Protein AF-A0A9Q0UCN8-F1 (afdb_monomer_lite)

Structure (mmCIF, N/CA/C/O backbone):
data_AF-A0A9Q0UCN8-F1
#
_entry.id   AF-A0A9Q0UCN8-F1
#
loop_
_atom_site.group_PDB
_atom_site.id
_atom_site.type_symbol
_atom_site.label_atom_id
_atom_site.label_alt_id
_atom_site.label_comp_id
_atom_site.label_asym_id
_atom_site.label_entity_id
_atom_site.label_seq_id
_atom_site.pdbx_PDB_ins_code
_atom_site.Cartn_x
_atom_site.Cartn_y
_atom_site.Cartn_z
_atom_site.occupancy
_atom_site.B_iso_or_equiv
_atom_site.auth_seq_id
_atom_site.auth_comp_id
_atom_site.auth_asym_id
_atom_site.auth_atom_id
_atom_site.pdbx_PDB_model_num
ATOM 1 N N . MET A 1 1 ? 4.133 -7.698 14.983 1.00 61.50 1 MET A N 1
ATOM 2 C CA . MET A 1 1 ? 4.364 -8.466 13.741 1.00 61.50 1 MET A CA 1
ATOM 3 C C . MET A 1 1 ? 4.421 -7.457 12.599 1.00 61.50 1 MET A C 1
ATOM 5 O O . MET A 1 1 ? 3.590 -6.559 12.597 1.00 61.50 1 MET A O 1
ATOM 9 N N . SER A 1 2 ? 5.420 -7.514 11.719 1.00 83.38 2 SER A N 1
ATOM 10 C CA . SER A 1 2 ? 5.583 -6.567 10.600 1.00 83.38 2 SER A CA 1
ATOM 11 C C . SER A 1 2 ? 5.792 -7.334 9.303 1.00 83.38 2 SER A C 1
ATOM 13 O O . SER A 1 2 ? 6.546 -8.306 9.299 1.00 83.38 2 SER A O 1
ATOM 15 N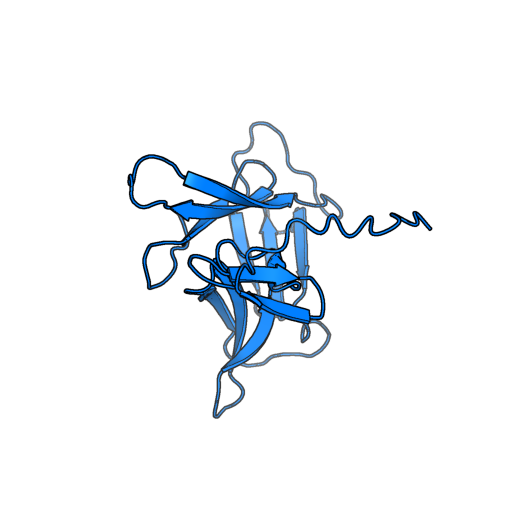 N . LEU A 1 3 ? 5.176 -6.877 8.215 1.00 93.19 3 LEU A N 1
ATOM 16 C CA . LEU A 1 3 ? 5.507 -7.355 6.875 1.00 93.19 3 LEU A CA 1
ATOM 17 C C . LEU A 1 3 ? 6.765 -6.614 6.414 1.00 93.19 3 LEU A C 1
ATOM 19 O O . LEU A 1 3 ? 6.814 -5.388 6.495 1.00 93.19 3 LEU A O 1
ATOM 23 N N . VAL A 1 4 ? 7.790 -7.343 5.983 1.00 95.19 4 VAL A N 1
ATOM 24 C CA . VAL A 1 4 ? 9.088 -6.777 5.595 1.00 95.19 4 VAL A CA 1
ATOM 25 C C . VAL A 1 4 ? 9.362 -7.141 4.143 1.00 95.19 4 VAL A C 1
ATOM 27 O O . VAL A 1 4 ? 9.116 -8.269 3.722 1.00 95.19 4 VAL A O 1
ATOM 30 N N . SER A 1 5 ? 9.845 -6.165 3.384 1.00 96.00 5 SER A N 1
ATOM 31 C CA . SER A 1 5 ? 10.296 -6.355 2.001 1.00 96.00 5 SER A CA 1
ATOM 32 C C . SER A 1 5 ? 11.463 -7.338 1.913 1.00 96.00 5 SER A C 1
ATOM 34 O O . SER A 1 5 ? 12.248 -7.484 2.850 1.00 96.00 5 SER A O 1
ATOM 36 N N . SER A 1 6 ? 11.623 -7.991 0.762 1.00 95.31 6 SER A N 1
ATOM 37 C CA . SER A 1 6 ? 12.688 -8.985 0.555 1.00 95.31 6 SER A CA 1
ATOM 38 C C . SER A 1 6 ? 14.105 -8.405 0.643 1.00 95.31 6 SER A C 1
ATOM 40 O O . SER A 1 6 ? 15.035 -9.138 0.964 1.00 95.31 6 SER A O 1
ATOM 42 N N . ASN A 1 7 ? 14.279 -7.099 0.407 1.00 93.25 7 ASN A N 1
ATOM 43 C CA . ASN A 1 7 ? 15.558 -6.405 0.588 1.00 93.25 7 ASN A CA 1
ATOM 44 C C . ASN A 1 7 ? 15.788 -5.900 2.029 1.00 93.25 7 ASN A C 1
ATOM 46 O O . ASN A 1 7 ? 16.846 -5.345 2.314 1.00 93.25 7 ASN A O 1
ATOM 50 N N . GLY A 1 8 ? 14.815 -6.064 2.934 1.00 92.06 8 GLY A N 1
ATOM 51 C CA . GLY A 1 8 ? 14.898 -5.634 4.334 1.00 92.06 8 GLY A CA 1
ATOM 52 C C . GLY A 1 8 ? 14.842 -4.116 4.561 1.00 92.06 8 GLY A C 1
ATOM 53 O O . GLY A 1 8 ? 14.884 -3.665 5.710 1.00 92.06 8 GLY A O 1
ATOM 54 N N . LEU A 1 9 ? 14.731 -3.314 3.497 1.00 92.31 9 LEU A N 1
ATOM 55 C CA . LEU A 1 9 ? 14.769 -1.852 3.579 1.00 92.31 9 LEU A CA 1
ATOM 56 C C . LEU A 1 9 ? 13.416 -1.254 3.952 1.00 92.31 9 LEU A C 1
ATOM 58 O O . LEU A 1 9 ? 13.365 -0.175 4.532 1.00 92.31 9 LEU A O 1
ATOM 62 N N . TYR A 1 10 ? 12.327 -1.959 3.665 1.00 95.25 10 TYR A N 1
ATOM 63 C CA . TYR A 1 10 ? 10.972 -1.473 3.905 1.00 95.25 10 TYR A CA 1
ATOM 64 C C . TYR A 1 10 ? 10.193 -2.401 4.820 1.00 95.25 10 TYR A C 1
ATOM 66 O O . TYR A 1 10 ? 10.323 -3.627 4.736 1.00 95.25 10 TYR A O 1
ATOM 74 N N . SER A 1 11 ? 9.349 -1.812 5.665 1.00 95.75 11 SER A N 1
ATOM 75 C CA . SER A 1 11 ? 8.402 -2.554 6.495 1.00 95.75 11 SER A CA 1
ATOM 76 C C . SER A 1 11 ? 7.030 -1.890 6.533 1.00 95.75 11 SER A C 1
ATOM 78 O O . SER A 1 11 ? 6.927 -0.667 6.548 1.00 95.75 11 SER A O 1
ATOM 80 N N . MET A 1 12 ? 5.986 -2.707 6.599 1.00 95.88 12 MET A N 1
ATOM 81 C CA . MET A 1 12 ? 4.624 -2.283 6.890 1.00 95.88 12 MET A CA 1
ATOM 82 C C . MET A 1 12 ? 4.320 -2.557 8.359 1.00 95.88 12 MET A C 1
ATOM 84 O O . MET A 1 12 ? 4.646 -3.627 8.893 1.00 95.88 12 MET A O 1
ATOM 88 N N . ARG A 1 13 ? 3.674 -1.591 9.011 1.00 94.94 13 ARG A N 1
ATOM 89 C CA . ARG A 1 13 ? 3.241 -1.698 10.405 1.00 94.94 13 ARG A CA 1
ATOM 90 C C . ARG A 1 13 ? 1.818 -1.211 10.563 1.00 94.94 13 ARG A C 1
ATOM 92 O O . ARG A 1 13 ? 1.347 -0.363 9.809 1.00 94.94 13 ARG A O 1
ATOM 99 N N . LEU A 1 14 ? 1.176 -1.753 11.584 1.00 94.38 14 LEU A N 1
ATOM 100 C CA . LEU A 1 14 ? -0.178 -1.414 11.977 1.00 94.38 14 LEU A CA 1
ATOM 101 C C . LEU A 1 14 ? -0.110 -0.654 13.301 1.00 94.38 14 LEU A C 1
ATOM 103 O O . LEU A 1 14 ? 0.600 -1.062 14.224 1.00 94.38 14 LEU A O 1
ATOM 107 N N . GLY A 1 15 ? -0.781 0.490 13.337 1.00 93.00 15 GLY A N 1
ATOM 108 C CA . GLY A 1 15 ? -0.979 1.316 14.517 1.00 93.00 15 GLY A CA 1
ATOM 109 C C . GLY A 1 15 ? -2.334 1.048 15.166 1.00 93.00 15 GLY A C 1
ATOM 110 O O . GLY A 1 15 ? -2.958 0.013 14.943 1.00 93.00 15 GLY A O 1
ATOM 111 N N . VAL A 1 16 ? -2.793 2.004 15.975 1.00 93.69 16 VAL A N 1
ATOM 112 C CA . VAL A 1 16 ? -4.110 1.921 16.628 1.00 93.69 16 VAL A CA 1
ATOM 113 C C . VAL A 1 16 ? -5.233 1.930 15.593 1.00 93.69 16 VAL A C 1
ATOM 115 O O . VAL A 1 16 ? -6.129 1.105 15.676 1.00 93.69 16 VAL A O 1
ATOM 118 N N . ASP A 1 17 ? -5.142 2.822 14.609 1.00 95.31 17 ASP A N 1
ATOM 119 C CA . ASP A 1 17 ? -6.187 3.130 13.627 1.00 95.31 17 ASP A CA 1
ATOM 120 C C . ASP A 1 17 ? -5.622 3.313 12.205 1.00 95.31 17 ASP A C 1
ATOM 122 O O . ASP A 1 17 ? -6.253 3.928 11.348 1.00 95.31 17 ASP A O 1
ATOM 126 N N . PHE A 1 18 ? -4.401 2.843 11.937 1.00 95.75 18 PHE A N 1
ATOM 127 C CA . PHE A 1 18 ? -3.747 3.069 10.649 1.00 95.75 18 PHE A CA 1
ATOM 128 C C . PHE A 1 18 ? -2.806 1.941 10.241 1.00 95.75 18 PHE A C 1
ATOM 130 O O . PHE A 1 18 ? -2.221 1.255 11.078 1.00 95.75 18 PHE A O 1
ATOM 137 N N . MET A 1 19 ? -2.585 1.831 8.938 1.00 95.75 19 MET A N 1
ATOM 138 C CA . MET A 1 19 ? -1.495 1.077 8.333 1.00 95.75 19 MET A CA 1
ATOM 139 C C . MET A 1 19 ? -0.470 2.058 7.765 1.00 95.75 19 MET A C 1
ATOM 141 O O . MET A 1 19 ? -0.837 3.078 7.190 1.00 95.75 19 MET A O 1
ATOM 145 N N . ALA A 1 20 ? 0.819 1.785 7.937 1.00 96.56 20 ALA A N 1
ATOM 146 C CA . ALA A 1 20 ? 1.869 2.665 7.438 1.00 96.56 20 ALA A CA 1
ATOM 147 C C . ALA A 1 20 ? 3.077 1.892 6.918 1.00 96.56 20 ALA A C 1
ATOM 149 O O . ALA A 1 20 ? 3.396 0.800 7.402 1.00 96.56 20 ALA A O 1
ATOM 150 N N . LEU A 1 21 ? 3.761 2.504 5.954 1.00 97.19 21 LEU A N 1
ATOM 151 C CA . LEU A 1 21 ? 4.987 1.998 5.359 1.00 97.19 21 LEU A CA 1
ATOM 152 C C . LEU A 1 21 ? 6.182 2.819 5.843 1.00 97.19 21 LEU A C 1
ATOM 154 O O . LEU A 1 21 ? 6.132 4.049 5.941 1.00 97.19 21 LEU A O 1
ATOM 158 N N . TYR A 1 22 ? 7.255 2.105 6.166 1.00 95.81 22 TYR A N 1
ATOM 159 C CA . TYR A 1 22 ? 8.463 2.647 6.767 1.00 95.81 22 TYR A CA 1
ATOM 160 C C . TYR A 1 22 ? 9.690 2.242 5.970 1.00 95.81 22 TYR A C 1
ATOM 162 O O . TYR A 1 22 ? 9.806 1.083 5.568 1.00 95.81 22 TYR A O 1
ATOM 170 N N . ALA A 1 23 ? 10.605 3.186 5.778 1.00 94.12 23 ALA A N 1
ATOM 171 C CA . ALA A 1 23 ? 11.920 2.959 5.198 1.00 94.12 23 ALA A CA 1
ATOM 172 C C . ALA A 1 23 ? 12.970 2.921 6.316 1.00 94.12 23 ALA A C 1
ATOM 174 O O . ALA A 1 23 ? 13.006 3.799 7.183 1.00 94.12 23 ALA A O 1
ATOM 175 N N . ASN A 1 24 ? 13.817 1.897 6.291 1.00 88.19 24 ASN A N 1
ATOM 176 C CA . ASN A 1 24 ? 14.995 1.760 7.133 1.00 88.19 24 ASN A CA 1
ATOM 177 C C . ASN A 1 24 ? 16.178 2.409 6.410 1.00 88.19 24 ASN A C 1
ATOM 179 O O . ASN A 1 24 ? 16.634 1.905 5.381 1.00 88.19 24 ASN A O 1
ATOM 183 N N . PHE A 1 25 ? 16.699 3.509 6.948 1.00 75.38 25 PHE A N 1
ATOM 184 C CA . PHE A 1 25 ? 17.928 4.103 6.424 1.00 75.38 25 PHE A CA 1
ATOM 185 C C . PHE A 1 25 ? 19.168 3.393 6.970 1.00 75.38 25 PHE A C 1
ATOM 187 O O . PHE A 1 25 ? 19.104 2.697 7.984 1.00 75.38 25 PHE A O 1
ATOM 194 N N . LYS A 1 26 ? 20.303 3.573 6.278 1.00 64.06 26 LYS A N 1
ATOM 195 C CA . LYS A 1 26 ? 21.571 2.848 6.500 1.00 64.06 26 LYS A CA 1
ATOM 196 C C . LYS A 1 26 ? 22.085 2.880 7.944 1.00 64.06 26 LYS A C 1
ATOM 198 O O . LYS A 1 26 ? 22.806 1.973 8.340 1.00 64.06 26 LYS A O 1
ATOM 203 N N . ASP A 1 27 ? 21.666 3.856 8.740 1.00 64.94 27 ASP A N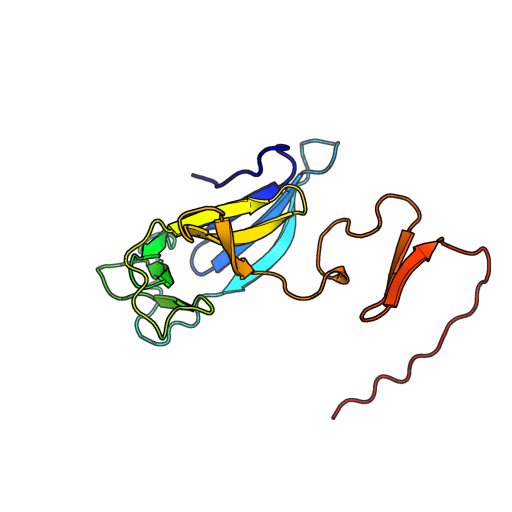 1
ATOM 204 C CA . ASP A 1 27 ? 22.052 3.971 10.148 1.00 64.94 27 ASP A CA 1
ATOM 205 C C . ASP A 1 27 ? 21.361 2.922 11.038 1.00 64.94 27 ASP A C 1
ATOM 207 O O . ASP A 1 27 ? 21.670 2.822 12.226 1.00 64.94 27 ASP A O 1
ATOM 211 N N . GLY A 1 28 ? 20.383 2.177 10.501 1.00 61.19 28 GLY A N 1
ATOM 212 C CA . GLY A 1 28 ? 19.636 1.096 11.159 1.00 61.19 28 GLY A CA 1
ATOM 213 C C . GLY A 1 28 ? 18.745 1.538 12.328 1.00 61.19 28 GLY A C 1
ATOM 214 O O . GLY A 1 28 ? 17.899 0.775 12.786 1.00 61.19 28 GLY A O 1
ATOM 215 N N . LYS A 1 29 ? 18.925 2.773 12.806 1.00 65.62 29 LYS A N 1
ATOM 216 C CA . LYS A 1 29 ? 18.264 3.355 13.979 1.00 65.62 29 LYS A CA 1
ATOM 217 C C . LYS A 1 29 ? 17.066 4.225 13.619 1.00 65.62 29 LYS A C 1
ATOM 219 O O . LYS A 1 29 ? 16.154 4.360 14.429 1.00 65.62 29 LYS A O 1
ATOM 224 N N . THR A 1 30 ? 17.057 4.795 12.416 1.00 75.12 30 THR A N 1
ATOM 225 C CA . THR A 1 30 ? 16.034 5.755 11.994 1.00 75.12 30 THR A CA 1
ATOM 226 C C . THR A 1 30 ? 15.109 5.113 10.975 1.00 75.12 30 THR A C 1
ATOM 228 O O . THR A 1 30 ? 15.533 4.705 9.892 1.00 75.12 30 THR A O 1
ATOM 231 N N . GLN A 1 31 ? 13.834 5.026 11.343 1.00 86.62 31 GLN A N 1
ATOM 232 C CA . GLN A 1 31 ? 12.770 4.503 10.496 1.00 86.62 31 GLN A CA 1
ATOM 233 C C . GLN A 1 31 ? 11.860 5.662 10.128 1.00 86.62 31 GLN A C 1
ATOM 235 O O . GLN A 1 31 ? 11.227 6.249 11.005 1.00 86.62 31 GLN A O 1
ATOM 240 N N . GLN A 1 32 ? 11.803 6.003 8.846 1.00 91.50 32 GLN A N 1
ATOM 241 C CA . GLN A 1 32 ? 10.943 7.082 8.373 1.00 91.50 32 GLN A CA 1
ATOM 242 C C . GLN A 1 32 ? 9.654 6.497 7.825 1.00 91.50 32 GLN A C 1
ATOM 244 O O . GLN A 1 32 ? 9.682 5.656 6.928 1.00 91.50 32 GLN A O 1
ATOM 249 N N . MET A 1 33 ? 8.530 6.966 8.354 1.00 94.44 33 MET A N 1
ATOM 250 C CA . MET A 1 33 ? 7.227 6.754 7.737 1.00 94.44 33 MET A CA 1
ATOM 251 C C . MET A 1 33 ? 7.147 7.609 6.470 1.00 94.44 33 MET A C 1
ATOM 253 O O . MET A 1 33 ? 7.356 8.818 6.548 1.00 94.44 33 MET A O 1
ATOM 257 N N . TYR A 1 34 ? 6.853 6.995 5.327 1.00 95.50 34 TYR A N 1
ATOM 258 C CA . TYR A 1 34 ? 6.660 7.715 4.056 1.00 95.50 34 TYR A CA 1
ATOM 259 C C . TYR A 1 34 ? 5.241 7.587 3.508 1.00 95.50 34 TYR A C 1
ATOM 261 O O . TYR A 1 34 ? 4.838 8.388 2.677 1.00 95.50 34 TYR A O 1
ATOM 269 N N . TRP A 1 35 ? 4.470 6.616 3.992 1.00 97.19 35 TRP A N 1
ATOM 270 C CA . TRP A 1 35 ? 3.074 6.448 3.616 1.00 97.19 35 TRP A CA 1
ATOM 271 C C . TRP A 1 35 ? 2.264 6.002 4.824 1.00 97.19 35 TRP A C 1
ATOM 273 O O . TRP A 1 35 ? 2.731 5.193 5.635 1.00 97.19 35 TRP A O 1
ATOM 283 N N . LYS A 1 36 ? 1.051 6.537 4.951 1.00 96.81 36 LYS A N 1
ATOM 284 C CA . LYS A 1 36 ? 0.111 6.220 6.023 1.00 96.81 36 LYS A CA 1
ATOM 285 C C . LYS A 1 36 ? -1.303 6.233 5.470 1.00 96.81 36 LYS A C 1
ATOM 287 O O . LYS A 1 36 ? -1.741 7.236 4.921 1.00 96.81 36 LYS A O 1
ATOM 292 N N . HIS A 1 37 ? -2.029 5.162 5.742 1.00 97.06 37 HIS A N 1
ATOM 293 C CA . HIS A 1 37 ? -3.456 5.057 5.504 1.00 97.06 37 HIS A CA 1
ATOM 294 C C . HIS A 1 37 ? -4.189 4.888 6.827 1.00 97.06 37 HIS A C 1
ATOM 296 O O . HIS A 1 37 ? -3.950 3.926 7.560 1.00 97.06 37 HIS A O 1
ATOM 302 N N . LYS A 1 38 ? -5.059 5.843 7.148 1.00 97.06 38 LYS A N 1
ATOM 303 C CA . LYS A 1 38 ? -5.899 5.803 8.345 1.00 97.06 38 LYS A CA 1
ATOM 304 C C . LYS A 1 38 ? -7.200 5.065 8.021 1.00 97.06 38 LYS A C 1
ATOM 306 O O . LYS A 1 38 ? -7.769 5.295 6.960 1.00 97.06 38 LYS A O 1
ATOM 311 N N . ALA A 1 39 ? -7.663 4.214 8.932 1.00 96.62 39 ALA A N 1
ATOM 312 C CA . ALA A 1 39 ? -8.954 3.554 8.803 1.00 96.62 39 ALA A CA 1
ATOM 313 C C . ALA A 1 39 ? -10.074 4.596 8.631 1.00 96.62 39 ALA A C 1
ATOM 315 O O . ALA A 1 39 ? -10.086 5.614 9.323 1.00 96.62 39 ALA A O 1
ATOM 316 N N . LEU A 1 40 ? -10.989 4.343 7.691 1.00 96.12 40 LEU A N 1
ATOM 317 C CA . LEU A 1 40 ? -12.106 5.244 7.395 1.00 96.12 40 LEU A CA 1
ATOM 318 C C . LEU A 1 40 ? -13.257 5.127 8.400 1.00 96.12 40 LEU A C 1
ATOM 320 O O . LEU A 1 40 ? -14.082 6.029 8.475 1.00 96.12 40 LEU A O 1
ATOM 324 N N . GLU A 1 41 ? -13.334 4.014 9.132 1.00 94.25 41 GLU A N 1
ATOM 325 C CA . GLU A 1 41 ? -14.355 3.733 10.150 1.00 94.25 41 GLU A CA 1
ATOM 326 C C . GLU A 1 41 ? -15.798 3.731 9.603 1.00 94.25 41 GLU A C 1
ATOM 328 O O . GLU A 1 41 ? -16.770 3.948 10.318 1.00 94.25 41 GLU A O 1
ATOM 333 N N . ALA A 1 42 ? -15.964 3.448 8.304 1.00 90.75 42 ALA A N 1
ATOM 334 C CA . ALA A 1 42 ? -17.245 3.597 7.606 1.00 90.75 42 ALA A CA 1
ATOM 335 C C . ALA A 1 42 ? -18.305 2.539 7.979 1.00 90.75 42 ALA A C 1
ATOM 337 O O . ALA A 1 42 ? -19.502 2.793 7.860 1.00 90.75 42 ALA A O 1
ATOM 338 N N . LYS A 1 43 ? -17.881 1.330 8.372 1.00 89.75 43 LYS A N 1
ATOM 339 C CA . LYS A 1 43 ? -18.775 0.205 8.733 1.00 89.75 43 LYS A CA 1
ATOM 340 C C . LYS A 1 43 ? -18.667 -0.213 10.201 1.00 89.75 43 LYS A C 1
ATOM 342 O O . LYS A 1 43 ? -19.564 -0.880 10.711 1.00 89.75 43 LYS A O 1
ATOM 347 N N . ALA A 1 44 ? -17.565 0.136 10.849 1.00 94.00 44 ALA A N 1
ATOM 348 C CA . ALA A 1 44 ? -17.278 -0.119 12.251 1.00 94.00 44 ALA A CA 1
ATOM 349 C C . ALA A 1 44 ? -16.257 0.917 12.726 1.00 94.00 44 ALA A C 1
ATOM 351 O O . ALA A 1 44 ? -15.423 1.354 11.935 1.00 94.00 44 ALA A O 1
ATOM 352 N N . GLU A 1 45 ? -16.301 1.257 14.009 1.00 94.38 45 GLU A N 1
ATOM 353 C CA . GLU A 1 45 ? -15.400 2.231 14.626 1.00 94.38 45 GLU A CA 1
ATOM 354 C C . GLU A 1 45 ? -14.230 1.533 15.333 1.00 94.38 45 GLU A C 1
ATOM 356 O O . GLU A 1 45 ? -14.362 0.423 15.864 1.00 94.38 45 GLU A O 1
ATOM 361 N N . VAL A 1 46 ? -13.081 2.201 15.356 1.00 94.50 46 VAL A N 1
ATOM 362 C CA . VAL A 1 46 ? -11.926 1.855 16.176 1.00 94.50 46 VAL A CA 1
ATOM 363 C C . VAL A 1 46 ? -12.207 2.324 17.599 1.00 94.50 46 VAL A C 1
ATOM 365 O O . VAL A 1 46 ? -12.207 3.510 17.924 1.00 94.50 46 VAL A O 1
ATOM 368 N N . VAL A 1 47 ? -12.409 1.368 18.495 1.00 93.94 47 VAL A N 1
ATOM 369 C CA . VAL A 1 47 ? -12.701 1.640 19.898 1.00 93.94 47 VAL A CA 1
ATOM 370 C C . VAL A 1 47 ? -11.396 1.823 20.666 1.00 93.94 47 VAL A C 1
ATOM 372 O O . VAL A 1 47 ? -10.533 0.938 20.717 1.00 93.94 47 VAL A O 1
ATOM 375 N N . GLN A 1 48 ? -11.248 2.976 21.314 1.00 91.31 48 GLN A N 1
ATOM 376 C CA . GLN A 1 48 ? -10.070 3.271 22.120 1.00 91.31 48 GLN A CA 1
ATOM 377 C C . GLN A 1 48 ? -9.916 2.262 23.271 1.00 91.31 48 GLN A C 1
ATOM 379 O O . GLN A 1 48 ? -10.871 1.922 23.966 1.00 91.31 48 GLN A O 1
ATOM 384 N N . GLY A 1 49 ? -8.689 1.782 23.487 1.00 90.19 49 GLY A N 1
ATOM 385 C CA . GLY A 1 49 ? -8.373 0.829 24.557 1.00 90.19 49 GLY A CA 1
ATOM 386 C C . GLY A 1 49 ? -8.618 -0.644 24.212 1.00 90.19 49 GLY A C 1
ATOM 387 O O . GLY A 1 49 ? -8.225 -1.505 24.991 1.00 90.19 49 GLY A O 1
ATOM 388 N N . GLN A 1 50 ? -9.177 -0.953 23.037 1.00 90.50 50 GLN A N 1
ATOM 389 C CA . GLN A 1 50 ? -9.445 -2.329 22.583 1.00 90.50 50 GLN A CA 1
ATOM 390 C C . GLN A 1 50 ? -8.302 -2.941 21.749 1.00 90.50 50 GLN A C 1
ATOM 392 O O . GLN A 1 50 ? -8.474 -3.953 21.076 1.00 90.50 50 GLN A O 1
ATOM 397 N N . GLY A 1 51 ? -7.109 -2.343 21.812 1.00 89.56 51 GLY A N 1
ATOM 398 C CA . GLY A 1 51 ? -5.924 -2.795 21.081 1.00 89.56 51 GLY A CA 1
ATOM 399 C C . GLY A 1 51 ? -5.785 -2.192 19.675 1.00 89.56 51 GLY A C 1
ATOM 400 O O . GLY A 1 51 ? -6.616 -1.382 19.264 1.00 89.56 51 GLY A O 1
ATOM 401 N N . PRO A 1 52 ? -4.693 -2.516 18.960 1.00 92.75 52 PRO A N 1
ATOM 402 C CA . PRO A 1 52 ? -4.441 -2.015 17.612 1.00 92.75 52 PRO A CA 1
ATOM 403 C C . PRO A 1 52 ? -5.291 -2.730 16.560 1.00 92.75 52 PRO A C 1
ATOM 405 O O . PRO A 1 52 ? -5.795 -3.827 16.802 1.00 92.75 52 PRO A O 1
ATOM 408 N N . ILE A 1 53 ? -5.381 -2.144 15.365 1.00 95.00 53 ILE A N 1
ATOM 409 C CA . ILE A 1 53 ? -5.956 -2.843 14.216 1.00 95.00 53 ILE A CA 1
ATOM 410 C C . ILE A 1 53 ? -5.047 -3.983 13.724 1.00 95.00 53 ILE A C 1
ATOM 412 O O . ILE A 1 53 ? -3.817 -3.933 13.830 1.00 95.00 53 ILE A O 1
ATOM 416 N N . HIS A 1 54 ? -5.654 -4.986 13.097 1.00 94.81 54 HIS A N 1
ATOM 417 C CA . HIS A 1 54 ? -4.990 -5.979 12.256 1.00 94.81 54 HIS A CA 1
ATOM 418 C C . HIS A 1 54 ? -5.497 -5.895 10.815 1.00 94.81 54 HIS A C 1
ATOM 420 O O . HIS A 1 54 ? -6.656 -5.573 10.559 1.00 94.81 54 HIS A O 1
ATOM 426 N N . ALA A 1 55 ? -4.623 -6.213 9.864 1.00 95.06 55 ALA A N 1
ATOM 427 C CA . ALA A 1 55 ? -4.961 -6.275 8.448 1.00 95.06 55 ALA A CA 1
ATOM 428 C C . ALA A 1 55 ? -5.128 -7.735 8.009 1.00 95.06 55 ALA A C 1
ATOM 430 O O . ALA A 1 55 ? -4.382 -8.609 8.462 1.00 95.06 55 ALA A O 1
ATOM 431 N N . ARG A 1 56 ? -6.092 -8.002 7.128 1.00 95.12 56 ARG A N 1
ATOM 432 C CA . ARG A 1 56 ? -6.347 -9.332 6.567 1.00 95.12 56 ARG A CA 1
ATOM 433 C C . ARG A 1 56 ? -6.618 -9.232 5.076 1.00 95.12 56 ARG A C 1
ATOM 435 O O . ARG A 1 56 ? -7.418 -8.406 4.653 1.00 95.12 56 ARG A O 1
ATOM 442 N N . LEU A 1 57 ? -5.948 -10.084 4.311 1.00 94.12 57 LEU A N 1
ATOM 443 C CA . LEU A 1 57 ? -6.252 -10.289 2.903 1.00 94.12 57 LEU A CA 1
ATOM 444 C C . LEU A 1 57 ? -7.453 -11.230 2.805 1.00 94.12 57 LEU A C 1
ATOM 446 O O . LEU A 1 57 ? -7.382 -12.353 3.306 1.00 94.12 57 LEU A O 1
ATOM 450 N N . GLU A 1 58 ? -8.537 -10.756 2.208 1.00 92.75 58 GLU A N 1
ATOM 451 C CA . GLU A 1 58 ? -9.777 -11.513 2.051 1.00 92.75 58 GLU A CA 1
ATOM 452 C C . GLU A 1 58 ? -9.872 -12.083 0.630 1.00 92.75 58 GLU A C 1
ATOM 454 O O . GLU A 1 58 ? -9.368 -11.501 -0.335 1.00 92.75 58 GLU A O 1
ATOM 459 N N . SER A 1 59 ? -10.486 -13.262 0.501 1.00 88.31 59 SER A N 1
ATOM 460 C CA . SER A 1 59 ? -10.547 -14.021 -0.758 1.00 88.31 59 SER A CA 1
ATOM 461 C C . SER A 1 59 ? -11.385 -13.351 -1.848 1.00 88.31 59 SER A C 1
ATOM 463 O O . SER A 1 59 ? -11.257 -13.687 -3.017 1.00 88.31 59 SER A O 1
ATOM 465 N N . ASP A 1 60 ? -12.248 -12.414 -1.476 1.00 87.31 60 ASP A N 1
ATOM 466 C CA . ASP A 1 60 ? -13.057 -11.593 -2.377 1.00 87.31 60 ASP A CA 1
ATOM 467 C C . ASP A 1 60 ? -12.306 -10.362 -2.920 1.00 87.31 60 ASP A C 1
ATOM 469 O O . ASP A 1 60 ? -12.912 -9.505 -3.557 1.00 87.31 60 ASP A O 1
ATOM 473 N N . GLY A 1 61 ? -10.983 -10.288 -2.734 1.00 91.50 61 GLY A N 1
ATOM 474 C CA . GLY A 1 61 ? -10.142 -9.316 -3.435 1.00 91.50 61 GLY A CA 1
ATOM 475 C C . GLY A 1 61 ? -10.070 -7.962 -2.738 1.00 91.50 61 GLY A C 1
ATOM 476 O O . GLY A 1 61 ? -10.142 -6.918 -3.385 1.00 91.50 61 GLY A O 1
ATOM 477 N N . PHE A 1 62 ? -9.936 -7.953 -1.411 1.00 94.25 62 PHE A N 1
ATOM 478 C CA . PHE A 1 62 ? -9.642 -6.725 -0.679 1.00 94.25 62 PHE A CA 1
ATOM 479 C C . PHE A 1 62 ? -8.715 -6.955 0.513 1.00 94.25 62 PHE A C 1
ATOM 481 O O . PHE A 1 62 ? -8.619 -8.048 1.077 1.00 94.25 62 PHE A O 1
ATOM 488 N N . LEU A 1 63 ? -8.042 -5.882 0.923 1.00 96.06 63 LEU A N 1
ATOM 489 C CA . LEU A 1 63 ? -7.319 -5.822 2.186 1.00 96.06 63 LEU A CA 1
ATOM 490 C C . LEU A 1 63 ? -8.206 -5.133 3.228 1.00 96.06 63 LEU A C 1
ATOM 492 O O . LEU A 1 63 ? -8.452 -3.928 3.167 1.00 96.06 63 LEU A O 1
ATOM 496 N N . GLY A 1 64 ? -8.718 -5.913 4.176 1.00 96.31 64 GLY A N 1
ATOM 497 C CA . GLY A 1 64 ? -9.562 -5.419 5.258 1.00 96.31 64 GLY A CA 1
ATOM 498 C C . GLY A 1 64 ? -8.745 -5.025 6.481 1.00 96.31 64 GLY A C 1
ATOM 499 O O . GLY A 1 64 ? -7.837 -5.756 6.887 1.00 96.31 64 GLY A O 1
ATOM 500 N N . MET A 1 65 ? -9.099 -3.904 7.105 1.00 96.81 65 MET A N 1
ATOM 501 C CA . MET A 1 65 ? -8.621 -3.531 8.437 1.00 96.81 65 MET A CA 1
ATOM 502 C C . MET A 1 65 ? -9.699 -3.851 9.459 1.00 96.81 65 MET A C 1
ATOM 504 O O . MET A 1 65 ? -10.865 -3.520 9.267 1.00 96.81 65 MET A O 1
ATOM 508 N N . TYR A 1 66 ? -9.311 -4.479 10.558 1.00 96.62 66 TYR A N 1
ATOM 509 C CA . TYR A 1 66 ? -10.207 -4.939 11.610 1.00 96.62 66 TYR A CA 1
ATOM 510 C C . TYR A 1 66 ? -9.627 -4.562 12.968 1.00 96.62 66 TYR A C 1
ATOM 512 O O . TYR A 1 66 ? -8.416 -4.446 13.107 1.00 96.62 66 TYR A O 1
ATOM 520 N N . GLN A 1 67 ? -10.480 -4.428 13.977 1.00 94.69 67 GLN A N 1
ATOM 521 C CA . GLN A 1 67 ? -10.044 -4.334 15.371 1.00 94.69 67 GLN A CA 1
ATOM 522 C C . GLN A 1 67 ? -10.810 -5.365 16.200 1.00 94.69 67 GLN A C 1
ATOM 524 O O . GLN A 1 67 ? -10.241 -6.346 16.672 1.00 94.69 67 GLN A O 1
ATOM 529 N N . ILE A 1 68 ? -12.132 -5.193 16.291 1.00 90.12 68 ILE A N 1
ATOM 530 C CA . ILE A 1 68 ? -13.016 -6.040 17.090 1.00 90.12 68 ILE A CA 1
ATOM 531 C C . ILE A 1 68 ? -14.017 -6.737 16.172 1.00 90.12 68 ILE A C 1
ATOM 533 O O . ILE A 1 68 ? -14.691 -6.111 15.357 1.00 90.12 68 ILE A O 1
ATOM 537 N N . GLY A 1 69 ? -14.151 -8.052 16.331 1.00 87.88 69 GLY A N 1
ATOM 538 C CA . GLY A 1 69 ? -15.147 -8.835 15.607 1.00 87.88 69 GLY A CA 1
ATOM 539 C C . GLY A 1 69 ? -14.798 -9.079 14.135 1.00 87.88 69 GLY A C 1
ATOM 540 O O . GLY A 1 69 ? -13.635 -9.245 13.767 1.00 87.88 69 GLY A O 1
ATOM 541 N N . LYS A 1 70 ? -15.841 -9.198 13.304 1.00 91.81 70 LYS A N 1
ATOM 542 C CA . LYS A 1 70 ? -15.742 -9.610 11.891 1.00 91.81 70 LYS A CA 1
ATOM 543 C C . LYS A 1 70 ? -16.054 -8.495 10.895 1.00 91.81 70 LYS A C 1
ATOM 545 O O . LYS A 1 70 ? -15.924 -8.723 9.700 1.00 91.81 70 LYS A O 1
ATOM 550 N N . THR A 1 71 ? -16.479 -7.327 11.365 1.00 94.94 71 THR A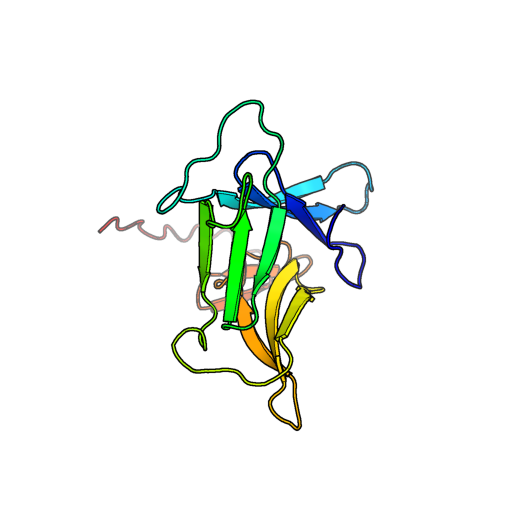 N 1
ATOM 551 C CA . THR A 1 71 ? -16.770 -6.184 10.498 1.00 94.94 71 THR A CA 1
ATOM 552 C C . THR A 1 71 ? -15.492 -5.370 10.322 1.00 94.94 71 THR A C 1
ATOM 554 O O . THR A 1 71 ? -14.877 -5.016 11.330 1.00 94.94 71 THR A O 1
ATOM 557 N N . PRO A 1 72 ? -15.056 -5.087 9.085 1.00 96.38 72 PRO A N 1
ATOM 558 C CA . PRO A 1 72 ? -13.877 -4.264 8.875 1.00 96.38 72 PRO A CA 1
ATOM 559 C C . PRO A 1 72 ? -14.158 -2.807 9.259 1.00 96.38 72 PRO A C 1
ATOM 561 O O . PRO A 1 72 ? -15.215 -2.268 8.927 1.00 96.38 72 PRO A O 1
ATOM 564 N N . VAL A 1 73 ? -13.192 -2.173 9.924 1.00 97.12 73 VAL A N 1
ATOM 565 C CA . VAL A 1 73 ? -13.165 -0.718 10.152 1.00 97.12 73 VAL A CA 1
ATOM 566 C C . VAL A 1 73 ? -12.745 0.030 8.886 1.00 97.12 73 VAL A C 1
ATOM 568 O O . VAL A 1 73 ? -13.070 1.200 8.723 1.00 97.12 73 VAL A O 1
ATOM 571 N N . ASP A 1 74 ? -12.057 -0.642 7.959 1.00 97.12 74 ASP A N 1
ATOM 572 C CA . ASP A 1 74 ? -11.737 -0.101 6.640 1.00 97.12 74 ASP A CA 1
ATOM 573 C C . ASP A 1 74 ? -11.555 -1.204 5.588 1.00 97.12 74 ASP A C 1
ATOM 575 O O . ASP A 1 74 ? -11.186 -2.335 5.916 1.00 97.12 74 ASP A O 1
ATOM 579 N N . ILE A 1 75 ? -11.814 -0.867 4.324 1.00 95.75 75 ILE A N 1
ATOM 580 C CA . ILE A 1 75 ? -11.682 -1.766 3.174 1.00 95.75 75 ILE A CA 1
ATOM 581 C C . ILE A 1 75 ? -10.829 -1.077 2.110 1.00 95.75 75 ILE A C 1
ATOM 583 O O . ILE A 1 75 ? -11.202 -0.026 1.597 1.00 95.75 75 ILE A O 1
ATOM 587 N N . GLN A 1 76 ? -9.725 -1.722 1.736 1.00 95.81 76 GLN A N 1
ATOM 588 C CA . GLN A 1 76 ? -8.902 -1.360 0.585 1.00 95.81 76 GLN A CA 1
ATOM 589 C C . GLN A 1 76 ? -9.209 -2.331 -0.566 1.00 95.81 76 GLN A C 1
ATOM 591 O O . GLN A 1 76 ? -8.670 -3.445 -0.571 1.00 95.81 76 GLN A O 1
ATOM 596 N N . PRO A 1 77 ? -10.111 -1.974 -1.500 1.00 95.00 77 PRO A N 1
ATOM 597 C CA . PRO A 1 77 ? -10.503 -2.867 -2.583 1.00 95.00 77 PRO A CA 1
ATOM 598 C C . PRO A 1 77 ? -9.355 -3.045 -3.578 1.00 95.00 77 PRO A C 1
ATOM 600 O O . PRO A 1 77 ? -8.609 -2.105 -3.858 1.00 95.00 77 PRO A O 1
ATOM 603 N N . PHE A 1 78 ? -9.226 -4.247 -4.132 1.00 95.00 78 PHE A N 1
ATOM 604 C CA . PHE A 1 78 ? -8.353 -4.478 -5.279 1.00 95.00 78 PHE A CA 1
ATOM 605 C C . PHE A 1 78 ? -9.112 -4.134 -6.566 1.00 95.00 78 PHE A C 1
ATOM 607 O O . PHE A 1 78 ? -10.340 -4.014 -6.571 1.00 95.00 78 PHE A O 1
ATOM 614 N N . ASN A 1 79 ? -8.406 -3.973 -7.683 1.00 93.50 79 ASN A N 1
ATOM 615 C CA . ASN A 1 79 ? -9.024 -3.631 -8.968 1.00 93.50 79 ASN A CA 1
ATOM 616 C C . ASN A 1 79 ? -10.033 -4.696 -9.422 1.00 93.50 79 ASN A C 1
ATOM 618 O O . ASN A 1 79 ? -11.035 -4.401 -10.079 1.00 93.50 79 ASN A O 1
ATOM 622 N N . SER A 1 80 ? -9.776 -5.941 -9.049 1.00 87.81 80 SER A N 1
ATOM 623 C CA . SER A 1 80 ? -10.639 -7.085 -9.286 1.00 87.81 80 SER A CA 1
ATOM 624 C C . SER A 1 80 ? -11.813 -7.235 -8.319 1.00 87.81 80 SER A C 1
ATOM 626 O O . SER A 1 80 ? -12.624 -8.115 -8.565 1.00 87.81 80 SER A O 1
ATOM 628 N N . PHE A 1 81 ? -11.959 -6.404 -7.279 1.00 85.12 81 PHE A N 1
ATOM 629 C CA . PHE A 1 81 ? -12.947 -6.581 -6.197 1.00 85.12 81 PHE A CA 1
ATOM 630 C C . PHE A 1 81 ? -14.398 -6.774 -6.687 1.00 85.12 81 PHE A C 1
ATOM 632 O O . PHE A 1 81 ? -15.222 -7.411 -6.038 1.00 85.12 81 PHE A O 1
ATOM 639 N N . HIS A 1 82 ? -14.733 -6.253 -7.871 1.00 83.94 82 HIS A N 1
ATOM 640 C CA . HIS A 1 82 ? -16.051 -6.430 -8.496 1.00 83.94 82 HIS A CA 1
ATOM 641 C C . HIS A 1 82 ? -16.226 -7.755 -9.261 1.00 83.94 82 HIS A C 1
ATOM 643 O O . HIS A 1 82 ? -17.280 -7.989 -9.856 1.00 83.94 82 HIS A O 1
ATOM 649 N N . ARG A 1 83 ? -15.202 -8.606 -9.312 1.00 81.06 83 ARG A N 1
ATOM 650 C CA . ARG A 1 83 ? -15.173 -9.872 -10.046 1.00 81.06 83 ARG A CA 1
ATOM 651 C C . ARG A 1 83 ? -14.737 -10.984 -9.094 1.00 81.06 83 ARG A C 1
ATOM 653 O O . ARG A 1 83 ? -13.764 -10.805 -8.371 1.00 81.06 83 ARG A O 1
ATOM 660 N N . PRO A 1 84 ? -15.394 -12.152 -9.111 1.00 71.56 84 PRO A N 1
ATOM 661 C CA . PRO A 1 84 ? -14.925 -13.281 -8.323 1.00 71.56 84 PRO A CA 1
ATOM 662 C C . PRO A 1 84 ? -13.520 -13.687 -8.784 1.00 71.56 84 PRO A C 1
ATOM 664 O O . PRO A 1 84 ? -13.345 -14.111 -9.929 1.00 71.56 84 PRO A O 1
ATOM 667 N N . ILE A 1 85 ? -12.529 -13.558 -7.902 1.00 71.94 85 ILE A N 1
ATOM 668 C CA . ILE A 1 85 ? -11.230 -14.204 -8.074 1.00 71.94 85 ILE A CA 1
ATOM 669 C C . ILE A 1 85 ? -11.303 -15.552 -7.364 1.00 71.94 85 ILE A C 1
ATOM 671 O O . ILE A 1 85 ? -11.221 -15.623 -6.144 1.00 71.94 85 ILE A O 1
ATOM 675 N N . ASP A 1 86 ? -11.429 -16.629 -8.136 1.00 79.06 86 ASP A N 1
ATOM 676 C CA . ASP A 1 86 ? -11.278 -18.001 -7.630 1.00 79.06 86 ASP A CA 1
ATOM 677 C C . ASP A 1 86 ? -9.827 -18.487 -7.810 1.00 79.06 86 ASP A C 1
ATOM 679 O O . ASP A 1 86 ? -9.541 -19.547 -8.365 1.00 79.06 86 ASP A O 1
ATOM 683 N N . THR A 1 87 ? -8.874 -17.624 -7.453 1.00 86.62 87 THR A N 1
ATOM 684 C CA . THR A 1 87 ? -7.435 -17.860 -7.614 1.00 86.62 87 THR A CA 1
ATOM 685 C C . THR A 1 87 ? -6.662 -17.359 -6.396 1.00 86.62 87 THR A C 1
ATOM 687 O O . THR A 1 87 ? -7.216 -16.763 -5.472 1.00 86.62 87 THR A O 1
ATOM 690 N N . PHE A 1 88 ? -5.362 -17.646 -6.350 1.00 91.69 88 PHE A N 1
ATOM 691 C CA . PHE A 1 88 ? -4.522 -17.239 -5.230 1.00 91.69 88 PHE A CA 1
ATOM 692 C C . PHE A 1 88 ? -4.307 -15.729 -5.216 1.00 91.69 88 PHE A C 1
ATOM 694 O O . PHE A 1 88 ? -3.869 -15.160 -6.214 1.00 91.69 88 PHE A O 1
ATOM 701 N N . LEU A 1 89 ? -4.531 -15.119 -4.052 1.00 93.62 89 LEU A N 1
ATOM 702 C CA . LEU A 1 89 ? -4.174 -13.736 -3.760 1.00 93.62 89 LEU A CA 1
ATOM 703 C C . LEU A 1 89 ? -2.921 -13.691 -2.890 1.00 93.62 89 LEU A C 1
ATOM 705 O O . LEU A 1 89 ? -2.783 -14.448 -1.926 1.00 93.62 89 LEU A O 1
ATOM 709 N N . VAL A 1 90 ? -2.021 -12.765 -3.202 1.00 95.19 90 VAL A N 1
ATOM 710 C CA . VAL A 1 90 ? -0.851 -12.473 -2.374 1.00 95.19 90 VAL A CA 1
ATOM 711 C C . VAL A 1 90 ? -0.701 -10.972 -2.195 1.00 95.19 90 VAL A C 1
ATOM 713 O O . VAL A 1 90 ? -0.856 -10.199 -3.134 1.00 95.19 90 VAL A O 1
ATOM 716 N N . LEU A 1 91 ? -0.376 -10.563 -0.972 1.00 96.25 91 LEU A N 1
ATOM 717 C CA . LEU A 1 91 ? 0.004 -9.197 -0.639 1.00 96.25 91 LEU A CA 1
ATOM 718 C C . LEU A 1 91 ? 1.489 -9.189 -0.271 1.00 96.25 91 LEU A C 1
ATOM 720 O O . LEU A 1 91 ? 1.924 -9.967 0.584 1.00 96.25 91 LEU A O 1
ATOM 724 N N . ARG A 1 92 ? 2.271 -8.316 -0.902 1.00 96.94 92 ARG A N 1
ATOM 725 C CA . ARG A 1 92 ? 3.716 -8.221 -0.697 1.00 96.94 92 ARG A CA 1
ATOM 726 C C . ARG A 1 92 ? 4.149 -6.767 -0.584 1.00 96.94 92 ARG A C 1
ATOM 728 O O . ARG A 1 92 ? 3.668 -5.894 -1.296 1.00 96.94 92 ARG A O 1
ATOM 735 N N . LEU A 1 93 ? 5.091 -6.523 0.323 1.00 97.56 93 LEU A N 1
ATOM 736 C CA . LEU A 1 93 ? 5.850 -5.281 0.340 1.00 97.56 93 LEU A CA 1
ATOM 737 C C . LEU A 1 93 ? 7.048 -5.439 -0.595 1.00 97.56 93 LEU A C 1
ATOM 739 O O . LEU A 1 93 ? 7.944 -6.244 -0.328 1.00 97.56 93 LEU A O 1
ATOM 743 N N . GLU A 1 94 ? 7.029 -4.717 -1.705 1.00 97.38 94 GLU A N 1
ATOM 744 C CA . GLU A 1 94 ? 8.018 -4.847 -2.766 1.00 97.38 94 GLU A CA 1
ATOM 745 C C . GLU A 1 94 ? 9.345 -4.142 -2.425 1.00 97.38 94 GLU A C 1
ATOM 747 O O . GLU A 1 94 ? 9.397 -3.265 -1.554 1.00 97.38 94 GLU A O 1
ATOM 752 N N . PRO A 1 95 ? 10.451 -4.503 -3.105 1.00 95.50 95 PRO A N 1
ATOM 753 C CA . PRO A 1 95 ? 11.751 -3.852 -2.937 1.00 95.50 95 PRO A CA 1
ATOM 754 C C . PRO A 1 95 ? 11.794 -2.364 -3.301 1.00 95.50 95 PRO A C 1
ATOM 756 O O . PRO A 1 95 ? 12.784 -1.719 -2.974 1.00 95.50 95 PRO A O 1
ATOM 759 N N . ASP A 1 96 ? 10.778 -1.830 -3.982 1.00 94.50 96 ASP A N 1
ATOM 760 C CA . ASP A 1 96 ? 10.623 -0.395 -4.269 1.00 94.50 96 ASP A CA 1
ATOM 761 C C . ASP A 1 96 ? 9.974 0.377 -3.098 1.00 94.50 96 ASP A C 1
ATOM 763 O O . ASP A 1 96 ? 9.916 1.608 -3.114 1.00 94.50 96 ASP A O 1
ATOM 767 N N . GLY A 1 97 ? 9.518 -0.340 -2.065 1.00 95.75 97 GLY A N 1
ATOM 768 C CA . GLY A 1 97 ? 8.792 0.203 -0.923 1.00 95.75 97 GLY A CA 1
ATOM 769 C C . GLY A 1 97 ? 7.277 0.255 -1.117 1.00 95.75 97 GLY A C 1
ATOM 770 O O . GLY A 1 97 ? 6.561 0.690 -0.227 1.00 95.75 97 GLY A O 1
ATOM 771 N N . ASN A 1 98 ? 6.727 -0.205 -2.232 1.00 97.81 98 ASN A N 1
ATOM 772 C CA . ASN A 1 98 ? 5.282 -0.193 -2.407 1.00 97.81 98 ASN A CA 1
ATOM 773 C C . ASN A 1 98 ? 4.644 -1.476 -1.856 1.00 97.81 98 ASN A C 1
ATOM 775 O O . ASN A 1 98 ? 5.185 -2.575 -1.994 1.00 97.81 98 ASN A O 1
ATOM 779 N N . LEU A 1 99 ? 3.467 -1.351 -1.250 1.00 97.88 99 LEU A N 1
ATOM 780 C CA . LEU A 1 99 ? 2.648 -2.497 -0.874 1.00 97.88 99 LEU A CA 1
ATOM 781 C C . LEU A 1 99 ? 1.767 -2.864 -2.066 1.00 97.88 99 LEU A C 1
ATOM 783 O O . LEU A 1 99 ? 0.897 -2.081 -2.446 1.00 97.88 99 LEU A O 1
ATOM 787 N N . LYS A 1 100 ? 1.990 -4.045 -2.645 1.00 98.12 100 LYS A N 1
ATOM 788 C CA . LYS A 1 100 ? 1.280 -4.515 -3.835 1.00 98.12 100 LYS A CA 1
ATOM 789 C C . LYS A 1 100 ? 0.514 -5.803 -3.559 1.00 98.12 100 LYS A C 1
ATOM 791 O O . LYS A 1 100 ? 0.971 -6.673 -2.815 1.00 98.12 100 LYS A O 1
ATOM 796 N N . GLY A 1 101 ? -0.670 -5.900 -4.149 1.00 96.75 101 GLY A N 1
ATOM 797 C CA . GLY A 1 101 ? -1.501 -7.097 -4.171 1.00 96.75 101 GLY A CA 1
ATOM 798 C C . GLY A 1 101 ? -1.507 -7.698 -5.569 1.00 96.75 101 GLY A C 1
ATOM 799 O O . GLY A 1 101 ? -1.573 -6.963 -6.554 1.00 96.75 101 GLY A O 1
ATOM 800 N N . TYR A 1 102 ? -1.437 -9.022 -5.647 1.00 96.12 102 TYR A N 1
ATOM 801 C CA . TYR A 1 102 ? -1.429 -9.767 -6.898 1.00 96.12 102 TYR A CA 1
ATOM 802 C C . TYR A 1 102 ? -2.416 -10.924 -6.843 1.00 96.12 102 TYR A C 1
ATOM 804 O O . TYR A 1 102 ? -2.578 -11.545 -5.789 1.00 96.12 102 TYR A O 1
ATOM 812 N N . TYR A 1 103 ? -2.988 -11.265 -7.996 1.00 94.81 103 TYR A N 1
ATOM 813 C CA . TYR A 1 103 ? -3.694 -12.529 -8.190 1.00 94.81 103 TYR A CA 1
ATOM 814 C C . TYR A 1 103 ? -2.950 -13.433 -9.169 1.00 94.81 103 TYR A C 1
ATOM 816 O O . TYR A 1 103 ? -2.234 -12.969 -10.060 1.00 94.81 103 TYR A O 1
ATOM 824 N N . TRP A 1 104 ? -3.119 -14.742 -9.010 1.00 93.81 104 TRP A N 1
ATOM 825 C CA . TRP A 1 104 ? -2.550 -15.723 -9.927 1.00 93.81 104 TRP A CA 1
ATOM 826 C C . TRP A 1 104 ? -3.441 -15.890 -11.161 1.00 93.81 104 TRP A C 1
ATOM 828 O O . TRP A 1 104 ? -4.572 -16.370 -11.055 1.00 93.81 104 TRP A O 1
ATOM 838 N N . ALA A 1 105 ? -2.928 -15.535 -12.339 1.00 91.00 105 ALA A N 1
ATOM 839 C CA . ALA A 1 105 ? -3.612 -15.646 -13.628 1.00 91.00 105 ALA A CA 1
ATOM 840 C C . ALA A 1 105 ? -3.181 -16.905 -14.401 1.00 91.00 105 ALA A C 1
ATOM 842 O O . ALA A 1 105 ? -2.931 -16.850 -15.602 1.00 91.00 105 ALA A O 1
ATOM 843 N N . GLN A 1 106 ? -3.071 -18.043 -13.704 1.00 89.44 106 GLN A N 1
ATOM 844 C CA . GLN A 1 106 ? -2.643 -19.363 -14.211 1.00 89.44 106 GLN A CA 1
ATOM 845 C C . GLN A 1 106 ? -1.176 -19.462 -14.655 1.00 89.44 106 GLN A C 1
ATOM 847 O O . GLN A 1 106 ? -0.535 -20.469 -14.357 1.00 89.44 106 GLN A O 1
ATOM 852 N N . THR A 1 107 ? -0.650 -18.452 -15.347 1.00 93.62 107 THR A N 1
ATOM 853 C CA . THR A 1 107 ? 0.729 -18.421 -15.857 1.00 93.62 107 THR A CA 1
ATOM 854 C C . THR A 1 107 ? 1.603 -17.373 -15.182 1.00 93.62 107 THR A C 1
ATOM 856 O O . THR A 1 107 ? 2.821 -17.522 -15.200 1.00 93.62 107 THR A O 1
ATOM 859 N N . ASP A 1 108 ? 1.007 -16.319 -14.619 1.00 95.44 108 ASP A N 1
ATOM 860 C CA . ASP A 1 108 ? 1.746 -15.205 -14.024 1.00 95.44 108 ASP A CA 1
ATOM 861 C C . ASP A 1 108 ? 0.987 -14.554 -12.855 1.00 95.44 108 ASP A C 1
ATOM 863 O O . ASP A 1 108 ? -0.230 -14.714 -12.712 1.00 95.44 108 ASP A O 1
ATOM 867 N N . TRP A 1 109 ? 1.719 -13.809 -12.026 1.00 95.94 109 TRP A N 1
ATOM 868 C CA . TRP A 1 109 ? 1.169 -12.947 -10.984 1.00 95.94 109 TRP A CA 1
ATOM 869 C C . TRP A 1 109 ? 0.810 -11.586 -11.578 1.00 95.94 109 TRP A C 1
ATOM 871 O O . TRP A 1 109 ? 1.681 -10.827 -12.000 1.00 95.94 109 TRP A O 1
ATOM 881 N N . VAL A 1 110 ? -0.477 -11.250 -11.575 1.00 95.12 110 VAL A N 1
ATOM 882 C CA . VAL A 1 110 ? -0.975 -9.990 -12.136 1.00 95.12 110 VAL A CA 1
ATOM 883 C C . VAL A 1 110 ? -1.209 -8.984 -11.020 1.00 95.12 110 VAL A C 1
ATOM 885 O O . VAL A 1 110 ? -1.840 -9.305 -10.015 1.00 95.12 110 VAL A O 1
ATOM 888 N N . LEU A 1 111 ? -0.689 -7.765 -11.198 1.00 96.62 111 LEU A N 1
ATOM 889 C CA . LEU A 1 111 ? -0.879 -6.660 -10.261 1.00 96.62 111 LEU A CA 1
ATOM 890 C C . LEU A 1 111 ? -2.358 -6.274 -10.175 1.00 96.62 111 LEU A C 1
ATOM 892 O O . LEU A 1 111 ? -2.998 -6.008 -11.191 1.00 96.62 111 LEU A O 1
ATOM 896 N N . ASP A 1 112 ? -2.859 -6.183 -8.952 1.00 95.38 112 ASP A N 1
ATOM 897 C CA . ASP A 1 112 ? -4.277 -5.960 -8.670 1.00 95.38 112 ASP A CA 1
ATOM 898 C C . ASP A 1 112 ? -4.521 -4.852 -7.644 1.00 95.38 112 ASP A C 1
ATOM 900 O O . ASP A 1 112 ? -5.591 -4.255 -7.590 1.00 95.38 112 ASP A O 1
ATOM 904 N N . TYR A 1 113 ? -3.507 -4.539 -6.843 1.00 96.62 113 TYR A N 1
ATOM 905 C CA . TYR A 1 113 ? -3.545 -3.468 -5.860 1.00 96.62 113 TYR A CA 1
ATOM 906 C C . TYR A 1 113 ? -2.159 -2.858 -5.699 1.00 96.62 113 TYR A C 1
ATOM 908 O O . TYR A 1 113 ? -1.158 -3.574 -5.712 1.00 96.62 113 TYR A O 1
ATOM 916 N N . GLN A 1 114 ? -2.105 -1.545 -5.501 1.00 97.44 114 GLN A N 1
ATOM 917 C CA . GLN A 1 114 ? -0.906 -0.848 -5.053 1.00 97.44 114 GLN A CA 1
ATOM 918 C C . GLN A 1 114 ? -1.300 0.302 -4.127 1.00 97.44 114 G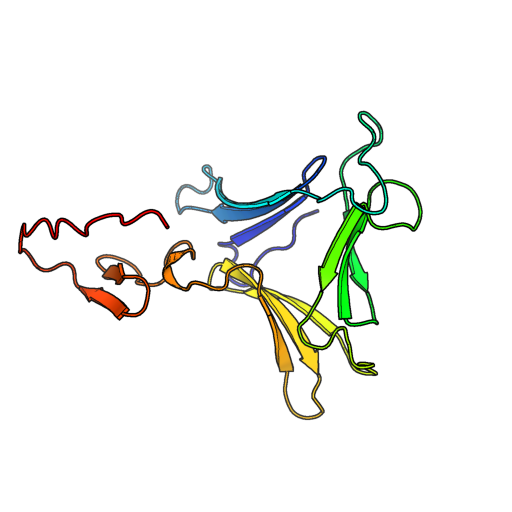LN A C 1
ATOM 920 O O . GLN A 1 114 ? -2.217 1.059 -4.437 1.00 97.44 114 GLN A O 1
ATOM 925 N N . ALA A 1 115 ? -0.612 0.422 -2.994 1.00 97.31 115 ALA A N 1
ATOM 926 C CA . ALA A 1 115 ? -0.897 1.449 -1.993 1.00 97.31 115 ALA A CA 1
ATOM 927 C C . ALA A 1 115 ? -0.470 2.856 -2.443 1.00 97.31 115 ALA A C 1
ATOM 929 O O . ALA A 1 115 ? -1.119 3.843 -2.103 1.00 97.31 115 ALA A O 1
ATOM 930 N N . ILE A 1 116 ? 0.631 2.939 -3.194 1.00 96.75 116 ILE A N 1
ATOM 931 C CA . ILE A 1 116 ? 1.174 4.185 -3.743 1.00 96.75 116 ILE A CA 1
ATOM 932 C C . ILE A 1 116 ? 1.044 4.122 -5.263 1.00 96.75 116 ILE A C 1
ATOM 934 O O . ILE A 1 116 ? 1.583 3.204 -5.887 1.00 96.75 116 ILE A O 1
ATOM 938 N N . THR A 1 117 ? 0.320 5.066 -5.861 1.00 94.25 117 THR A N 1
ATOM 939 C CA . THR A 1 117 ? 0.105 5.099 -7.316 1.00 94.25 117 THR A CA 1
ATOM 940 C C . THR A 1 117 ? 1.140 5.936 -8.042 1.00 94.25 117 THR A C 1
ATOM 942 O O . THR A 1 117 ? 1.575 5.563 -9.131 1.00 94.25 117 THR A O 1
ATOM 945 N N . GLU A 1 118 ? 1.565 7.036 -7.429 1.00 92.50 118 GLU A N 1
ATOM 946 C CA . GLU A 1 118 ? 2.518 7.956 -8.026 1.00 92.50 118 GLU A CA 1
ATOM 947 C C . GLU A 1 118 ? 3.951 7.515 -7.734 1.00 92.50 118 GLU A C 1
ATOM 949 O O . GLU A 1 118 ? 4.385 7.442 -6.585 1.00 92.50 118 GLU A O 1
ATOM 954 N N . THR A 1 119 ? 4.737 7.271 -8.785 1.00 91.94 119 THR A N 1
ATOM 955 C CA . THR A 1 119 ? 6.136 6.829 -8.656 1.00 91.94 119 THR A CA 1
ATOM 956 C C . THR A 1 119 ? 6.961 7.763 -7.768 1.00 91.94 119 THR A C 1
ATOM 958 O O . THR A 1 119 ? 7.803 7.301 -7.004 1.00 91.94 119 THR A O 1
ATOM 961 N N . CYS A 1 120 ? 6.711 9.075 -7.833 1.00 92.50 120 CYS A N 1
ATOM 962 C CA . CYS A 1 120 ? 7.454 10.065 -7.053 1.00 92.50 120 CYS A CA 1
ATOM 963 C C . CYS A 1 120 ? 7.089 10.120 -5.563 1.00 92.50 120 CYS A C 1
ATOM 965 O O . CYS A 1 120 ? 7.806 10.770 -4.807 1.00 92.50 120 CYS A O 1
ATOM 967 N N . GLU A 1 121 ? 6.028 9.435 -5.136 1.00 92.44 121 GLU A N 1
ATOM 968 C CA . GLU A 1 121 ? 5.678 9.276 -3.718 1.00 92.44 121 GLU A CA 1
ATOM 969 C C . GLU A 1 121 ? 6.425 8.104 -3.060 1.00 92.44 121 GLU A C 1
ATOM 971 O O . GLU A 1 121 ? 6.391 7.941 -1.838 1.00 92.44 121 GLU A O 1
ATOM 976 N N . LEU A 1 122 ? 7.135 7.287 -3.848 1.00 94.31 122 LEU A N 1
ATOM 977 C CA . LEU A 1 122 ? 7.999 6.243 -3.309 1.00 94.31 122 LEU A CA 1
ATOM 978 C C . LEU A 1 122 ? 9.252 6.845 -2.640 1.00 94.31 122 LEU A C 1
ATOM 980 O O . LEU A 1 122 ? 9.683 7.946 -2.984 1.00 94.31 122 LEU A O 1
ATOM 984 N N . PRO A 1 123 ? 9.908 6.121 -1.713 1.00 91.00 123 PRO A N 1
ATOM 985 C CA . PRO A 1 123 ? 11.028 6.674 -0.943 1.00 91.00 123 PRO A CA 1
ATOM 986 C C . PRO A 1 123 ? 12.290 6.993 -1.756 1.00 91.00 123 PRO A C 1
ATOM 988 O O . PRO A 1 123 ? 13.055 7.880 -1.385 1.00 91.00 123 PRO A O 1
ATOM 991 N N . SER A 1 124 ? 12.575 6.233 -2.819 1.00 88.00 124 SER A N 1
ATOM 992 C CA . SER A 1 124 ? 13.783 6.438 -3.636 1.00 88.00 124 SER A CA 1
ATOM 993 C C . SER A 1 124 ? 13.592 6.028 -5.107 1.00 88.00 124 SER A C 1
ATOM 995 O O . SER A 1 124 ? 14.321 5.178 -5.616 1.00 88.00 124 SER A O 1
ATOM 997 N N . PRO A 1 125 ? 12.622 6.623 -5.822 1.00 91.06 125 PRO A N 1
ATOM 998 C CA . PRO A 1 125 ? 12.256 6.210 -7.178 1.00 91.06 125 PRO A CA 1
ATOM 999 C C . PRO A 1 125 ? 13.342 6.492 -8.222 1.00 91.06 125 PRO A C 1
ATOM 1001 O O . PRO A 1 125 ? 13.406 5.802 -9.233 1.00 91.06 125 PRO A O 1
ATOM 1004 N N . CYS A 1 126 ? 14.205 7.485 -7.981 1.00 91.31 126 CYS A N 1
ATOM 1005 C CA . CYS A 1 126 ? 15.248 7.914 -8.921 1.00 91.31 126 CYS A CA 1
ATOM 1006 C C . CYS A 1 126 ? 16.677 7.653 -8.431 1.00 91.31 126 CYS A C 1
ATOM 1008 O O . CYS A 1 126 ? 17.634 8.111 -9.055 1.00 91.31 126 CYS A O 1
ATOM 1010 N N . GLY A 1 127 ? 16.833 6.932 -7.316 1.00 86.31 127 GLY A N 1
ATOM 1011 C CA . GLY A 1 127 ? 18.133 6.672 -6.706 1.00 86.31 127 GLY A CA 1
ATOM 1012 C C . GLY A 1 127 ? 18.880 7.941 -6.281 1.00 86.31 127 GLY A C 1
ATOM 1013 O O . GLY A 1 127 ? 18.311 9.020 -6.111 1.00 86.31 127 GLY A O 1
ATOM 1014 N N . SER A 1 128 ? 20.188 7.804 -6.064 1.00 84.56 128 SER A N 1
ATOM 1015 C CA . SER A 1 128 ? 21.043 8.935 -5.699 1.00 84.56 128 SER A CA 1
ATOM 1016 C C . SER A 1 128 ? 21.220 9.895 -6.879 1.00 84.56 128 SER A C 1
ATOM 1018 O O . SER A 1 128 ? 21.471 9.460 -7.998 1.00 84.56 128 SER A O 1
ATOM 1020 N N . TYR A 1 129 ? 21.154 11.201 -6.602 1.00 83.25 129 TYR A N 1
ATOM 1021 C CA . TYR A 1 129 ? 21.359 12.293 -7.570 1.00 83.25 129 TYR A CA 1
ATOM 1022 C C . TYR A 1 129 ? 20.296 12.436 -8.679 1.00 83.25 129 TYR A C 1
ATOM 1024 O O . TYR A 1 129 ? 20.471 13.239 -9.599 1.00 83.25 129 TYR A O 1
ATOM 1032 N N . GLY A 1 130 ? 19.184 11.703 -8.582 1.00 87.50 130 GLY A N 1
ATOM 1033 C CA . GLY A 1 130 ? 18.018 11.864 -9.445 1.00 87.50 130 GLY A CA 1
ATOM 1034 C C . GLY A 1 130 ? 16.930 12.718 -8.792 1.00 87.50 130 GLY A C 1
ATOM 1035 O O . GLY A 1 130 ? 16.641 12.574 -7.606 1.00 87.50 130 GLY A O 1
ATOM 1036 N N . LEU A 1 131 ? 16.299 13.586 -9.576 1.00 89.94 131 LEU A N 1
ATOM 1037 C CA . LEU A 1 131 ? 15.059 14.270 -9.219 1.00 89.94 131 LEU A CA 1
ATOM 1038 C C . LEU A 1 131 ? 13.877 13.508 -9.807 1.00 89.94 131 LEU A C 1
ATOM 1040 O O . LEU A 1 131 ? 13.872 13.214 -11.002 1.00 89.94 131 LEU A O 1
ATOM 1044 N N . CYS A 1 132 ? 12.868 13.238 -8.981 1.00 91.75 132 CYS A N 1
ATOM 1045 C CA . CYS A 1 132 ? 11.597 12.713 -9.462 1.00 91.75 132 CYS A CA 1
ATOM 1046 C C . CYS A 1 132 ? 10.643 13.865 -9.765 1.00 91.75 132 CYS A C 1
ATOM 1048 O O . CYS A 1 132 ? 10.385 14.704 -8.901 1.00 91.75 132 CYS A O 1
ATOM 1050 N N . ARG A 1 133 ? 10.121 13.903 -10.991 1.00 90.56 133 ARG A N 1
ATOM 1051 C CA . ARG A 1 133 ? 9.102 14.855 -11.432 1.00 90.56 133 ARG A CA 1
ATOM 1052 C C . ARG A 1 133 ? 7.799 14.100 -11.711 1.00 90.56 133 ARG A C 1
AT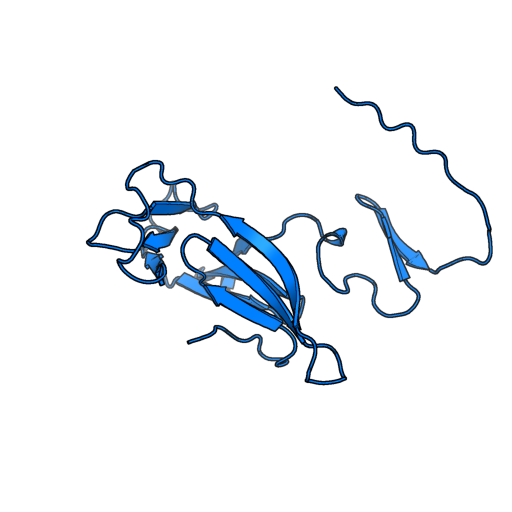OM 1054 O O . ARG A 1 133 ? 7.810 13.210 -12.569 1.00 90.56 133 ARG A O 1
ATOM 1061 N N . PRO A 1 134 ? 6.681 14.442 -11.041 1.00 88.75 134 PRO A N 1
ATOM 1062 C CA . PRO A 1 134 ? 5.379 13.844 -11.331 1.00 88.75 134 PRO A CA 1
ATOM 1063 C C . PRO A 1 134 ? 5.064 13.888 -12.833 1.00 88.75 134 PRO A C 1
ATOM 1065 O O . PRO A 1 134 ? 5.327 14.888 -13.501 1.00 88.75 134 PRO A O 1
ATOM 1068 N N . GLY A 1 135 ? 4.591 12.773 -13.390 1.00 86.56 135 GLY A N 1
ATOM 1069 C CA . GLY A 1 135 ? 4.288 12.623 -14.821 1.00 86.56 135 GLY A CA 1
ATOM 1070 C C . GLY A 1 135 ? 5.489 12.571 -15.783 1.00 86.56 135 GLY A C 1
ATOM 1071 O O . GLY A 1 135 ? 5.332 12.091 -16.900 1.00 86.56 135 GLY A O 1
ATOM 1072 N N . SER A 1 136 ? 6.685 13.014 -15.377 1.00 87.56 136 SER A N 1
ATOM 1073 C CA . SER A 1 136 ? 7.892 13.035 -16.232 1.00 87.56 136 SER A CA 1
ATOM 1074 C C . SER A 1 136 ? 8.966 12.024 -15.814 1.00 87.56 136 SER A C 1
ATOM 1076 O O . SER A 1 136 ? 9.910 11.779 -16.562 1.00 87.56 136 SER A O 1
ATOM 1078 N N . GLY A 1 137 ? 8.835 11.427 -14.628 1.00 89.00 137 GLY A N 1
ATOM 1079 C CA . GLY A 1 137 ? 9.765 10.424 -14.119 1.00 89.00 137 GLY A CA 1
ATOM 1080 C C . GLY A 1 137 ? 11.066 11.034 -13.600 1.00 89.00 137 GLY A C 1
ATOM 1081 O O . GLY A 1 137 ? 11.067 12.092 -12.971 1.00 89.00 137 GLY A O 1
ATOM 1082 N N . CYS A 1 138 ? 12.174 10.333 -13.822 1.00 91.44 138 CYS A N 1
ATOM 1083 C CA . CYS A 1 138 ? 13.469 10.686 -13.254 1.00 91.44 138 CYS A CA 1
ATOM 1084 C C . CYS A 1 138 ? 14.305 11.544 -14.203 1.00 91.44 138 CYS A C 1
ATOM 1086 O O . CYS A 1 138 ? 14.514 11.185 -15.360 1.00 91.44 138 CYS A O 1
ATOM 1088 N N . SER A 1 139 ? 14.859 12.636 -13.683 1.00 89.75 139 SER A N 1
ATOM 1089 C CA . SER A 1 139 ? 15.859 13.458 -14.368 1.00 89.75 139 SER A CA 1
ATOM 1090 C C . SER A 1 139 ? 17.111 13.599 -13.511 1.00 89.75 139 SER A C 1
ATOM 1092 O O . SER A 1 139 ? 17.021 13.666 -12.286 1.00 89.75 139 SER A O 1
ATOM 1094 N N . CYS A 1 140 ? 18.281 13.700 -14.135 1.00 86.81 140 CYS A N 1
ATOM 1095 C CA . CYS A 1 140 ? 19.501 14.041 -13.408 1.00 86.81 140 CYS A CA 1
ATOM 1096 C C . CYS A 1 140 ? 19.388 15.453 -12.824 1.00 86.81 140 CYS A C 1
ATOM 1098 O O . CYS A 1 140 ? 18.822 16.342 -13.461 1.00 86.81 140 CYS A O 1
ATOM 1100 N N . LEU A 1 141 ? 19.964 15.663 -11.639 1.00 78.75 141 LEU A N 1
ATOM 1101 C CA . LEU A 1 141 ? 20.269 17.009 -11.163 1.00 78.75 141 LEU A CA 1
ATOM 1102 C C . LEU A 1 141 ? 21.214 17.673 -12.171 1.00 78.75 141 LEU A C 1
ATOM 1104 O O . LEU A 1 141 ? 22.380 17.290 -12.280 1.00 78.75 141 LEU A O 1
ATOM 1108 N N . ASP A 1 142 ? 20.719 18.645 -12.929 1.00 72.06 142 ASP A N 1
ATOM 1109 C CA . ASP A 1 142 ? 21.567 19.545 -13.690 1.00 72.06 142 ASP A CA 1
ATOM 1110 C C . ASP A 1 142 ? 21.979 20.726 -12.800 1.00 72.06 142 ASP A C 1
ATOM 1112 O O . ASP A 1 142 ? 21.264 21.144 -11.894 1.00 72.06 142 ASP A O 1
ATOM 1116 N N . ASN A 1 143 ? 23.173 21.279 -13.028 1.00 62.34 143 ASN A N 1
ATOM 1117 C CA . ASN A 1 143 ? 23.705 22.410 -12.253 1.00 62.34 143 ASN A CA 1
ATOM 1118 C C . ASN A 1 143 ? 22.996 23.744 -12.595 1.00 62.34 143 ASN A C 1
ATOM 1120 O O . ASN A 1 143 ? 23.605 24.813 -12.577 1.00 62.34 143 ASN A O 1
ATOM 1124 N N . ARG A 1 144 ? 21.726 23.681 -13.009 1.00 61.56 144 ARG A N 1
ATOM 1125 C CA . 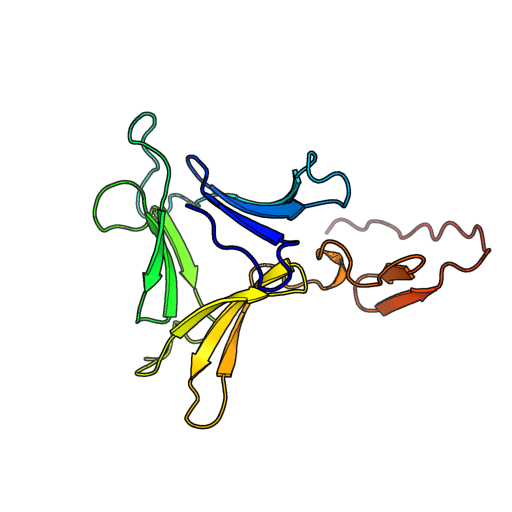ARG A 1 144 ? 20.910 24.829 -13.389 1.00 61.56 144 ARG A CA 1
ATOM 1126 C C . ARG A 1 144 ? 20.024 25.195 -12.206 1.00 61.56 144 ARG A C 1
ATOM 1128 O O . ARG A 1 144 ? 19.077 24.497 -11.874 1.00 61.56 144 ARG A O 1
ATOM 1135 N N . THR A 1 145 ? 20.302 26.334 -11.590 1.00 56.97 145 THR A N 1
ATOM 1136 C CA . THR A 1 145 ? 19.506 26.936 -10.507 1.00 56.97 145 THR A CA 1
ATOM 1137 C C . THR A 1 145 ? 18.225 27.608 -11.021 1.00 56.97 145 THR A C 1
ATOM 1139 O O . THR A 1 145 ? 17.859 28.691 -10.566 1.00 56.97 145 THR A O 1
ATOM 1142 N N . GLN A 1 146 ? 17.535 27.007 -11.995 1.00 56.28 146 GLN A N 1
ATOM 1143 C CA . GLN A 1 146 ? 16.253 27.540 -12.449 1.00 56.28 146 GLN A CA 1
ATOM 1144 C C . GLN A 1 146 ? 15.145 27.085 -11.502 1.00 56.28 146 GLN A C 1
ATOM 1146 O O . GLN A 1 146 ? 14.750 25.923 -11.480 1.00 56.28 146 GLN A O 1
ATOM 1151 N N . VAL A 1 147 ? 14.657 28.037 -10.709 1.00 54.59 147 VAL A N 1
ATOM 1152 C CA . VAL A 1 147 ? 13.399 27.913 -9.978 1.00 54.59 147 VAL A CA 1
ATOM 1153 C C . VAL A 1 147 ? 12.286 27.954 -11.016 1.00 54.59 147 VAL A C 1
ATOM 1155 O O . VAL A 1 147 ? 11.934 29.027 -11.502 1.00 54.59 147 VAL A O 1
ATOM 1158 N N . ASP A 1 148 ? 11.758 26.793 -11.389 1.00 56.38 148 ASP A N 1
ATOM 1159 C CA . ASP A 1 148 ? 10.505 26.748 -12.130 1.00 56.38 148 ASP A CA 1
ATOM 1160 C C . ASP A 1 148 ? 9.389 27.078 -11.136 1.00 56.38 148 ASP A C 1
ATOM 1162 O O . ASP A 1 148 ? 9.030 26.266 -10.278 1.00 56.38 148 ASP A O 1
ATOM 1166 N N . THR A 1 149 ? 8.911 28.324 -11.161 1.00 48.81 149 THR A N 1
ATOM 1167 C CA . THR A 1 149 ? 7.749 28.758 -10.384 1.00 48.81 149 THR A CA 1
ATOM 1168 C C . THR A 1 149 ? 6.504 28.122 -10.993 1.00 48.81 149 THR A C 1
ATOM 1170 O O . THR A 1 149 ? 5.722 28.784 -11.675 1.00 48.81 149 THR A O 1
ATOM 1173 N N . GLY A 1 150 ? 6.343 26.817 -10.772 1.00 49.22 150 GLY A N 1
ATOM 1174 C CA . GLY A 1 150 ? 5.118 26.096 -11.068 1.00 49.22 150 GLY A CA 1
ATOM 1175 C C . GLY A 1 150 ? 3.986 26.760 -10.297 1.00 49.22 150 GLY A C 1
ATOM 1176 O O . GLY A 1 150 ? 3.937 26.706 -9.069 1.00 49.22 150 GLY A O 1
ATOM 1177 N N . VAL A 1 151 ? 3.110 27.455 -11.019 1.00 42.91 151 VAL A N 1
ATOM 1178 C CA . VAL A 1 151 ? 1.928 28.095 -10.449 1.00 42.91 151 VAL A CA 1
ATOM 1179 C C . VAL A 1 151 ? 1.052 26.992 -9.862 1.00 42.91 151 VAL A C 1
ATOM 1181 O O . VAL A 1 151 ? 0.489 26.183 -10.596 1.00 42.91 151 VAL A O 1
ATOM 1184 N N . ILE A 1 152 ? 0.935 26.956 -8.535 1.00 42.09 152 ILE A N 1
ATOM 1185 C CA . ILE A 1 152 ? -0.039 26.114 -7.839 1.00 42.09 152 ILE A CA 1
ATOM 1186 C C . ILE A 1 152 ? -1.421 26.703 -8.147 1.00 42.09 152 ILE A C 1
ATOM 1188 O O . ILE A 1 152 ? -1.865 27.641 -7.490 1.00 42.09 152 ILE A O 1
ATOM 1192 N N . SER A 1 153 ? -2.089 26.196 -9.185 1.00 38.69 153 SER A N 1
ATOM 1193 C CA . SER A 1 153 ? -3.523 26.426 -9.367 1.00 38.69 153 SER A CA 1
ATOM 1194 C C . SER A 1 153 ? -4.281 25.434 -8.501 1.00 38.69 153 SER A C 1
ATOM 1196 O O . SER A 1 153 ? -4.343 24.248 -8.812 1.00 38.69 153 SER A O 1
ATOM 1198 N N . VAL A 1 154 ? -4.851 25.935 -7.410 1.00 38.50 154 VAL A N 1
ATOM 1199 C CA . VAL A 1 154 ? -5.889 25.239 -6.648 1.00 38.50 154 VAL A CA 1
ATOM 1200 C C . VAL A 1 154 ? -7.187 25.373 -7.453 1.00 38.50 154 VAL A C 1
ATOM 1202 O O . VAL A 1 154 ? -7.625 26.498 -7.695 1.00 38.50 154 VAL A O 1
ATOM 1205 N N . HIS A 1 155 ? -7.745 24.256 -7.924 1.00 38.34 155 HIS A N 1
ATOM 1206 C CA . HIS A 1 155 ? -9.143 24.161 -8.369 1.00 38.34 155 HIS A CA 1
ATOM 1207 C C . HIS A 1 155 ? -9.967 23.512 -7.261 1.00 38.34 155 HIS A C 1
ATOM 1209 O O . HIS A 1 155 ? -9.443 22.556 -6.644 1.00 38.34 155 HIS A O 1
#

Sequence (155 aa):
MSLVSSNGLYSMRLGVDFMALYANFKDGKTQQMYWKHKALEAKAEVVQGQGPIHARLESDGFLGMYQIGKTPVDIQPFNSFHRPIDTFLVLRLEPDGNLKGYYWAQTDWVLDYQAITETCELPSPCGSYGLCRPGSGCSCLDNRTQVDTGVISVH

Organism: Salix purpurea (NCBI:txid77065)

Radius of gyration: 18.35 Å; chains: 1; bounding box: 42×48×41 Å

Foldseek 3Di:
DWAAAPVRQKIWDWFQFKIWIWGQDPVNPDIDTLDMDGQPQPFHDRDPPQDIWDWDDDQLAWIFIDRDDDTGSHIGHWQCNVPRQPFDKDWHQYPQRWTWIWTDPPPDTHTTDIPDDWLQSTPASAHPQWDQDTPPGTDGDDPDPDDPPPPPDDD

InterPro domains:
  IPR000858 S-locus glycoprotein domain [PF00954] (88-141)

Secondary structure (DSSP, 8-state):
--EE-TTSSEEEEE-SSEEEEEEE-TTSS-EEEEEEEE---SSS---TTS---EEEEETTTEEEEESSSSS-SEEEE-TTTTS---S-EEEEE-TTS-EEEEEE-SSSEEEEEES--SGGGSSSTT-TTEEEETTTEEEE--S------------

pLDDT: mean 87.69, std 13.78, range [38.34, 98.12]